Protein AF-W7J1K6-F1 (afdb_monomer_lite)

Foldseek 3Di:
DDDDDPQDDVVVVVVLLVVLLVVLLVVVCVVCVVDDSVVLSVLLVVQSVVCVVPDSDSVVSNVSSNVRSNVVSCVVVVNPDPPPDPDPPDDD

Sequence (92 aa):
MSSPDHIPAPRAEFSAARDITEATVSALTERHPEVAPPTVQAVVFQAAWELAAHAHLPESFRRLLHRRAHARLLAMVGSLTPIRGPRALAAD

Organism: NCBI:txid909613

Radius of g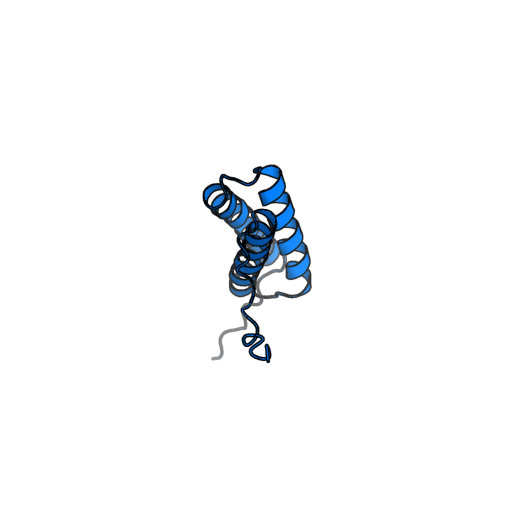yration: 18.32 Å; chains: 1; bounding box: 30×45×63 Å

Structure (mmCIF, N/CA/C/O backbone):
data_AF-W7J1K6-F1
#
_entry.id   AF-W7J1K6-F1
#
loop_
_atom_site.group_PDB
_atom_site.id
_atom_site.type_symbol
_atom_site.label_atom_id
_atom_site.label_alt_id
_atom_site.label_comp_id
_atom_site.label_asym_id
_atom_site.label_entity_id
_atom_site.label_seq_id
_atom_site.pdbx_PDB_ins_code
_atom_site.Cartn_x
_atom_site.Cartn_y
_atom_site.Cartn_z
_atom_site.occupancy
_atom_site.B_iso_or_equiv
_atom_site.auth_seq_id
_atom_site.auth_comp_id
_atom_site.auth_asym_id
_atom_site.auth_atom_id
_atom_site.pdbx_PDB_model_num
ATOM 1 N N . MET A 1 1 ? 14.654 -13.711 -37.739 1.00 41.00 1 MET A N 1
ATOM 2 C CA . MET A 1 1 ? 15.240 -12.494 -37.141 1.00 41.00 1 MET A CA 1
ATOM 3 C C . MET A 1 1 ? 14.675 -12.381 -35.738 1.00 41.00 1 MET A C 1
ATOM 5 O O . MET A 1 1 ? 13.510 -12.043 -35.597 1.00 41.00 1 MET A O 1
ATOM 9 N N . SER A 1 2 ? 15.439 -12.806 -34.732 1.00 41.69 2 SER A N 1
ATOM 10 C CA . SER A 1 2 ? 15.021 -12.753 -33.328 1.00 41.69 2 SER A CA 1
ATOM 11 C C . SER A 1 2 ? 15.100 -11.306 -32.845 1.00 41.69 2 SER A C 1
ATOM 13 O O . SER A 1 2 ? 16.158 -10.690 -32.958 1.00 41.69 2 SER A O 1
ATOM 15 N N . SER A 1 3 ? 13.977 -10.750 -32.387 1.00 48.69 3 SER A N 1
ATOM 16 C CA . SER A 1 3 ? 13.921 -9.407 -31.800 1.00 48.69 3 SER A CA 1
ATOM 17 C C . SER A 1 3 ? 14.835 -9.327 -30.575 1.00 48.69 3 SER A C 1
ATOM 19 O O . SER A 1 3 ? 14.858 -10.280 -29.796 1.00 48.69 3 SER A O 1
ATOM 21 N N . PRO A 1 4 ? 15.587 -8.229 -30.396 1.00 54.94 4 PRO A N 1
ATOM 22 C CA . PRO A 1 4 ? 16.485 -8.087 -29.264 1.00 54.94 4 PRO A CA 1
ATOM 23 C C . PRO A 1 4 ? 15.662 -8.008 -27.977 1.00 54.94 4 PRO A C 1
ATOM 25 O O . PRO A 1 4 ? 14.700 -7.241 -27.902 1.00 54.94 4 PRO A O 1
ATOM 28 N N . ASP A 1 5 ? 16.055 -8.807 -26.986 1.00 54.25 5 ASP A N 1
ATOM 29 C CA . ASP A 1 5 ? 15.703 -8.645 -25.578 1.00 54.25 5 ASP A CA 1
ATOM 30 C C . ASP A 1 5 ? 15.726 -7.157 -25.212 1.00 54.25 5 ASP A C 1
ATOM 32 O O . ASP A 1 5 ? 16.785 -6.530 -25.115 1.00 54.25 5 ASP A O 1
ATOM 36 N N . HIS A 1 6 ? 14.544 -6.563 -25.054 1.00 58.81 6 HIS A N 1
ATOM 37 C CA . HIS A 1 6 ? 14.416 -5.213 -24.533 1.00 58.81 6 HIS A CA 1
ATOM 38 C C . HIS A 1 6 ? 14.683 -5.284 -23.032 1.00 58.81 6 HIS A C 1
ATOM 40 O O . HIS A 1 6 ? 13.757 -5.417 -22.238 1.00 58.81 6 HIS A O 1
ATOM 46 N N . ILE A 1 7 ? 15.961 -5.247 -22.654 1.00 59.62 7 ILE A N 1
ATOM 47 C CA . ILE A 1 7 ? 16.359 -5.029 -21.267 1.00 59.62 7 ILE A CA 1
ATOM 48 C C . ILE A 1 7 ? 15.936 -3.593 -20.931 1.00 59.62 7 ILE A C 1
ATOM 50 O O . ILE A 1 7 ? 16.469 -2.655 -21.541 1.00 59.62 7 ILE A O 1
ATOM 54 N N . PRO A 1 8 ? 14.953 -3.386 -20.038 1.00 57.44 8 PRO A N 1
ATOM 55 C CA . PRO A 1 8 ? 14.511 -2.047 -19.696 1.00 57.44 8 PRO A CA 1
ATOM 56 C C . PRO A 1 8 ? 15.680 -1.287 -19.068 1.00 57.44 8 PRO A C 1
ATOM 58 O O . PRO A 1 8 ? 16.459 -1.829 -18.285 1.00 57.44 8 PRO A O 1
ATOM 61 N N . ALA A 1 9 ? 15.833 -0.010 -19.416 1.00 59.75 9 ALA A N 1
ATOM 62 C CA . ALA A 1 9 ? 16.846 0.810 -18.769 1.00 59.75 9 ALA A CA 1
ATOM 63 C C . ALA A 1 9 ? 16.550 0.865 -17.256 1.00 59.75 9 ALA A C 1
ATOM 65 O O . ALA A 1 9 ? 15.406 1.144 -16.888 1.00 59.75 9 ALA A O 1
ATOM 66 N N . PRO A 1 10 ? 17.547 0.698 -16.368 1.00 58.81 10 PRO A N 1
ATOM 67 C CA . PRO A 1 10 ? 17.325 0.607 -14.920 1.00 58.81 10 PRO A CA 1
ATOM 68 C C . PRO A 1 10 ? 16.535 1.800 -14.359 1.00 58.81 10 PRO A C 1
ATOM 70 O O . PRO A 1 10 ? 15.704 1.655 -13.470 1.00 58.81 10 PRO A O 1
ATOM 73 N N . ARG A 1 11 ? 16.701 2.997 -14.939 1.00 62.16 11 ARG A N 1
ATOM 74 C CA . ARG A 1 11 ? 15.940 4.201 -14.566 1.00 62.16 11 ARG A CA 1
ATOM 75 C C . ARG A 1 11 ? 14.432 4.090 -14.849 1.00 62.16 11 ARG A C 1
ATOM 77 O O . ARG A 1 11 ? 13.642 4.643 -14.088 1.00 62.16 11 ARG A O 1
ATOM 84 N N . ALA A 1 12 ? 14.037 3.395 -15.915 1.00 60.94 12 ALA A N 1
ATOM 85 C CA . ALA A 1 12 ? 12.635 3.151 -16.251 1.00 60.94 12 ALA A CA 1
ATOM 86 C C . ALA A 1 12 ? 11.995 2.142 -15.285 1.00 60.94 12 ALA A C 1
ATOM 88 O O . ALA A 1 12 ? 10.846 2.320 -14.891 1.00 60.94 12 ALA A O 1
ATOM 89 N N . GLU A 1 13 ? 12.756 1.142 -14.835 1.00 64.62 13 GLU A N 1
ATOM 90 C CA . GLU A 1 13 ? 12.301 0.177 -13.826 1.00 64.62 13 GLU A CA 1
ATOM 91 C C . GLU A 1 13 ? 12.099 0.840 -12.459 1.00 64.62 13 GLU A C 1
ATOM 93 O O . GLU A 1 13 ? 11.070 0.625 -11.820 1.00 64.62 13 GLU A O 1
ATOM 98 N N . PHE A 1 14 ? 13.022 1.718 -12.042 1.00 66.56 14 PHE A N 1
ATOM 99 C CA . PHE A 1 14 ? 12.864 2.504 -10.813 1.00 66.56 14 PHE A CA 1
ATOM 100 C C . PHE A 1 14 ? 11.661 3.452 -10.872 1.00 66.56 14 PHE A C 1
ATOM 102 O O . PHE A 1 14 ? 10.947 3.586 -9.877 1.00 66.56 14 PHE A O 1
ATOM 109 N N . SER A 1 15 ? 11.412 4.083 -12.026 1.00 75.00 15 SER A N 1
ATOM 110 C CA . SER A 1 15 ? 10.219 4.917 -12.221 1.00 75.00 15 SER A CA 1
ATOM 111 C C . SER A 1 15 ? 8.947 4.080 -12.102 1.00 75.00 15 SER A C 1
ATOM 113 O O . SER A 1 15 ? 8.075 4.404 -11.305 1.00 75.00 15 SER A O 1
ATOM 115 N N . ALA A 1 16 ? 8.884 2.945 -12.804 1.00 82.12 16 ALA A N 1
ATOM 116 C CA . ALA A 1 16 ? 7.725 2.062 -12.765 1.00 82.12 16 ALA A CA 1
ATOM 117 C C . ALA A 1 16 ? 7.457 1.515 -11.353 1.00 82.12 16 ALA A C 1
ATOM 119 O O . ALA A 1 16 ? 6.311 1.481 -10.912 1.00 82.12 16 ALA A O 1
ATOM 120 N N . ALA A 1 17 ? 8.496 1.115 -10.612 1.00 84.56 17 ALA A N 1
ATOM 121 C CA . ALA A 1 17 ? 8.353 0.627 -9.242 1.00 84.56 17 ALA A CA 1
ATOM 122 C C . ALA A 1 17 ? 7.808 1.709 -8.297 1.00 84.56 17 ALA A C 1
ATOM 124 O O . ALA A 1 17 ? 6.963 1.420 -7.444 1.00 84.56 17 ALA A O 1
ATOM 125 N N . ARG A 1 18 ? 8.253 2.959 -8.465 1.00 88.56 18 ARG A N 1
ATOM 126 C CA . ARG A 1 18 ? 7.736 4.101 -7.710 1.00 88.56 18 ARG A CA 1
ATOM 127 C C . ARG A 1 18 ? 6.263 4.356 -8.022 1.00 88.56 18 ARG A C 1
ATOM 129 O O . ARG A 1 18 ? 5.464 4.389 -7.090 1.00 88.56 18 ARG A O 1
ATOM 136 N N . ASP A 1 19 ? 5.901 4.437 -9.299 1.00 90.75 19 ASP A N 1
ATOM 137 C CA . ASP A 1 19 ? 4.521 4.686 -9.732 1.00 90.75 19 ASP A CA 1
ATOM 138 C C . ASP A 1 19 ? 3.574 3.580 -9.230 1.00 90.75 19 ASP A C 1
ATOM 140 O O . ASP A 1 19 ? 2.493 3.846 -8.704 1.00 90.75 19 ASP A O 1
ATOM 144 N N . ILE A 1 20 ? 4.016 2.318 -9.300 1.00 91.94 20 ILE A N 1
ATOM 145 C CA . ILE A 1 20 ? 3.290 1.165 -8.748 1.00 91.94 20 ILE A CA 1
ATOM 146 C C . ILE A 1 20 ? 3.116 1.290 -7.228 1.00 91.94 20 ILE A C 1
ATOM 148 O O . ILE A 1 20 ? 2.052 0.957 -6.698 1.00 91.94 20 ILE A O 1
ATOM 152 N N . THR A 1 21 ? 4.146 1.751 -6.518 1.00 93.56 21 THR A N 1
ATOM 153 C CA . THR A 1 21 ? 4.110 1.920 -5.059 1.00 93.56 21 THR A CA 1
ATOM 154 C C . THR A 1 21 ? 3.103 2.994 -4.664 1.00 93.56 21 THR A C 1
ATOM 156 O O . THR A 1 21 ? 2.238 2.734 -3.829 1.00 93.56 21 THR A O 1
ATOM 159 N N . GLU A 1 22 ? 3.146 4.160 -5.307 1.00 94.88 22 GLU A N 1
ATOM 160 C CA . GLU A 1 22 ? 2.230 5.278 -5.047 1.00 94.88 22 GLU A CA 1
ATOM 161 C C . GLU A 1 22 ? 0.769 4.912 -5.380 1.00 94.88 22 GLU A C 1
ATOM 163 O O . GLU A 1 22 ? -0.141 5.156 -4.578 1.00 94.88 22 GLU A O 1
ATOM 168 N N . ALA A 1 23 ? 0.536 4.218 -6.500 1.00 95.19 23 ALA A N 1
ATOM 169 C CA . ALA A 1 23 ? -0.786 3.694 -6.848 1.00 95.19 23 ALA A CA 1
ATOM 170 C C . ALA A 1 23 ? -1.299 2.670 -5.817 1.00 95.19 23 ALA A C 1
ATOM 172 O O . ALA A 1 23 ? -2.480 2.667 -5.466 1.00 95.19 23 ALA A O 1
ATOM 173 N N . THR A 1 24 ? -0.410 1.821 -5.290 1.00 95.25 24 THR A N 1
ATOM 174 C CA . THR A 1 24 ? -0.770 0.825 -4.269 1.00 95.25 24 THR A CA 1
ATOM 175 C C . THR A 1 24 ? -1.118 1.479 -2.931 1.00 95.25 24 THR A C 1
ATOM 177 O O . THR A 1 24 ? -2.052 1.025 -2.273 1.00 95.25 24 THR A O 1
ATOM 180 N N . VAL A 1 25 ? -0.424 2.556 -2.536 1.00 97.38 25 VAL A N 1
ATOM 181 C CA . VAL A 1 25 ? -0.780 3.342 -1.339 1.00 97.38 25 VAL A CA 1
ATOM 182 C C . VAL A 1 25 ? -2.203 3.874 -1.459 1.00 97.38 25 VAL A C 1
ATOM 184 O O . VAL A 1 25 ? -2.998 3.682 -0.541 1.00 97.38 25 VAL A O 1
ATOM 187 N N . SER A 1 26 ? -2.535 4.493 -2.593 1.00 96.81 26 SER A N 1
ATOM 188 C CA . SER A 1 26 ? -3.867 5.062 -2.828 1.00 96.81 26 SER A CA 1
ATOM 189 C C . SER A 1 26 ? -4.950 3.980 -2.736 1.00 96.81 26 SER A C 1
ATOM 191 O O . SER A 1 26 ? -5.854 4.076 -1.908 1.00 96.81 26 SER A O 1
ATOM 193 N N . ALA A 1 27 ? -4.783 2.879 -3.477 1.00 96.56 27 ALA A N 1
ATOM 194 C CA . ALA A 1 27 ? -5.745 1.778 -3.495 1.00 96.56 27 ALA A CA 1
ATOM 195 C C . ALA A 1 27 ? -5.940 1.110 -2.120 1.00 96.56 27 ALA A C 1
ATOM 197 O O . ALA A 1 27 ? -7.056 0.739 -1.757 1.00 96.56 27 ALA A O 1
ATOM 198 N N . LEU A 1 28 ? -4.868 0.931 -1.339 1.00 96.06 28 LEU A N 1
ATOM 199 C CA . LEU A 1 28 ? -4.969 0.316 -0.013 1.00 96.06 28 LEU A CA 1
ATOM 200 C C . LEU A 1 28 ? -5.484 1.280 1.057 1.00 96.06 28 LEU A C 1
ATOM 202 O O . LEU A 1 28 ? -6.083 0.816 2.021 1.00 96.06 28 LEU A O 1
ATOM 206 N N . THR A 1 29 ? -5.306 2.589 0.878 1.00 96.88 29 THR A N 1
ATOM 207 C CA . THR A 1 29 ? -5.883 3.601 1.776 1.00 96.88 29 THR A CA 1
ATOM 208 C C . THR A 1 29 ? -7.404 3.620 1.645 1.00 96.88 29 THR A C 1
ATOM 210 O O . THR A 1 29 ? -8.105 3.622 2.650 1.00 96.88 29 THR A O 1
ATOM 213 N N . GLU A 1 30 ? -7.923 3.543 0.416 1.00 95.44 30 GLU A N 1
ATOM 214 C CA . GLU A 1 30 ? -9.365 3.414 0.158 1.00 95.44 30 GLU A CA 1
ATOM 215 C C . GLU A 1 30 ? -9.942 2.095 0.694 1.00 95.44 30 GLU A C 1
ATOM 217 O O . GLU A 1 30 ? -11.079 2.048 1.160 1.00 95.44 30 GLU A O 1
ATOM 222 N N . ARG A 1 31 ? -9.158 1.013 0.635 1.00 94.81 31 ARG A N 1
ATOM 223 C CA . ARG A 1 31 ? -9.586 -0.334 1.037 1.00 94.81 31 ARG A CA 1
ATOM 224 C C . ARG A 1 31 ? -9.533 -0.590 2.545 1.00 94.81 31 ARG A C 1
ATOM 226 O O . ARG A 1 31 ? -10.233 -1.485 3.009 1.00 94.81 31 ARG A O 1
ATOM 233 N N . HIS A 1 32 ? -8.708 0.157 3.275 1.00 91.12 32 HIS A N 1
ATOM 234 C CA . HIS A 1 32 ? -8.532 0.041 4.723 1.00 91.12 32 HIS A CA 1
ATOM 235 C C . HIS A 1 32 ? -8.819 1.377 5.423 1.00 91.12 32 HIS A C 1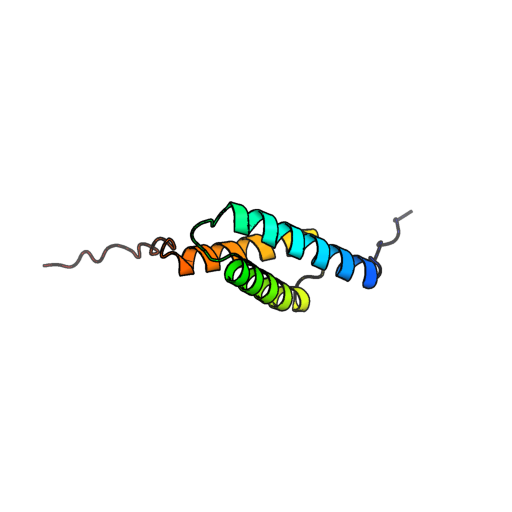
ATOM 237 O O . HIS A 1 32 ? -7.907 1.952 6.025 1.00 91.12 32 HIS A O 1
ATOM 243 N N . PRO A 1 33 ? -10.062 1.894 5.359 1.00 93.38 33 PRO A N 1
ATOM 244 C CA . PRO A 1 33 ? -10.429 3.152 6.015 1.00 93.38 33 PRO A CA 1
ATOM 245 C C . PRO A 1 33 ? -10.231 3.120 7.539 1.00 93.38 33 PRO A C 1
ATOM 247 O O . PRO A 1 33 ? -10.115 4.164 8.176 1.00 93.38 33 PRO A O 1
ATOM 250 N N . GLU A 1 34 ? -10.184 1.928 8.132 1.00 92.25 34 GLU A N 1
ATOM 251 C CA . GLU A 1 34 ? -9.911 1.696 9.546 1.00 92.25 34 GLU A CA 1
ATOM 252 C C . GLU A 1 34 ? -8.430 1.867 9.939 1.00 92.25 34 GLU A C 1
ATOM 254 O O . GLU A 1 34 ? -8.120 1.968 11.127 1.00 92.25 34 GLU A O 1
ATOM 259 N N . VAL A 1 35 ? -7.507 1.908 8.971 1.00 93.00 35 VAL A N 1
ATOM 260 C CA . VAL A 1 35 ? -6.070 2.101 9.207 1.00 93.00 35 VAL A CA 1
ATOM 261 C C . VAL A 1 35 ? -5.684 3.537 8.868 1.00 93.00 35 VAL A C 1
ATOM 263 O O . VAL A 1 35 ? -6.009 4.055 7.804 1.00 93.00 35 VAL A O 1
ATOM 266 N N . ALA A 1 36 ? -4.928 4.187 9.755 1.00 94.56 36 ALA A N 1
ATOM 267 C CA . ALA A 1 36 ? -4.455 5.545 9.512 1.00 94.56 36 ALA A CA 1
ATOM 268 C C . ALA A 1 36 ? -3.633 5.622 8.200 1.00 94.56 36 ALA A C 1
ATOM 270 O O . ALA A 1 36 ? -2.715 4.813 8.015 1.00 94.56 36 ALA A O 1
ATOM 271 N N . PRO A 1 37 ? -3.872 6.612 7.315 1.00 94.31 37 PRO A N 1
ATOM 272 C CA . PRO A 1 37 ? -3.161 6.725 6.036 1.00 94.31 37 PRO A CA 1
ATOM 273 C C . PRO A 1 37 ? -1.621 6.695 6.136 1.00 94.31 37 PRO A C 1
ATOM 275 O O . PRO A 1 37 ? -0.994 6.006 5.327 1.00 94.31 37 PRO A O 1
ATOM 278 N N . PRO A 1 38 ? -0.974 7.326 7.144 1.00 96.81 38 PRO A N 1
ATOM 279 C CA . PRO A 1 38 ? 0.479 7.222 7.316 1.00 96.81 38 PRO A CA 1
ATOM 280 C C . PRO A 1 38 ? 0.959 5.787 7.573 1.00 96.81 38 PRO A C 1
ATOM 282 O O . PRO A 1 38 ? 2.047 5.398 7.151 1.00 96.81 38 PRO A O 1
ATOM 285 N N . THR A 1 39 ? 0.143 4.976 8.247 1.00 95.44 39 THR A N 1
ATOM 286 C CA . THR A 1 39 ? 0.438 3.568 8.519 1.00 95.44 39 THR A CA 1
ATOM 287 C C . THR A 1 39 ? 0.317 2.727 7.253 1.00 95.44 39 THR A C 1
ATOM 289 O O . THR A 1 39 ? 1.203 1.916 6.984 1.00 95.44 39 THR A O 1
ATOM 292 N N . VAL A 1 40 ? -0.719 2.956 6.436 1.00 95.88 40 VAL A N 1
ATOM 293 C CA . VAL A 1 40 ? -0.853 2.314 5.116 1.00 95.88 40 VAL A CA 1
ATOM 294 C C . VAL A 1 40 ? 0.366 2.622 4.254 1.00 95.88 40 VAL A C 1
ATOM 296 O O . VAL A 1 40 ? 0.990 1.707 3.713 1.00 95.88 40 VAL A O 1
ATOM 299 N N . GLN A 1 41 ? 0.758 3.896 4.197 1.00 96.88 41 GLN A N 1
ATOM 300 C CA . GLN A 1 41 ? 1.944 4.337 3.476 1.00 96.88 41 GLN A CA 1
ATOM 301 C C . GLN A 1 41 ? 3.198 3.597 3.962 1.00 96.88 41 GLN A C 1
ATOM 303 O O . GLN A 1 41 ? 3.875 2.955 3.160 1.00 96.88 41 GLN A O 1
ATOM 308 N N . ALA A 1 42 ? 3.482 3.606 5.266 1.00 96.81 42 ALA A N 1
ATOM 309 C CA . ALA A 1 42 ? 4.654 2.931 5.826 1.00 96.81 42 ALA A CA 1
ATOM 310 C C . ALA A 1 42 ? 4.702 1.433 5.469 1.00 96.81 42 ALA A C 1
ATOM 312 O O . ALA A 1 42 ? 5.741 0.929 5.038 1.00 96.81 42 ALA A O 1
ATOM 313 N N . VAL A 1 43 ? 3.569 0.730 5.574 1.00 96.38 43 VAL A N 1
ATOM 314 C CA . VAL A 1 43 ? 3.456 -0.701 5.248 1.00 96.38 43 VAL A CA 1
ATOM 315 C C . VAL A 1 43 ? 3.747 -0.970 3.771 1.00 96.38 43 VAL A C 1
ATOM 317 O O . VAL A 1 43 ? 4.460 -1.927 3.448 1.00 96.38 43 VAL A O 1
ATOM 320 N N . VAL A 1 44 ? 3.216 -0.139 2.869 1.00 96.12 44 VAL A N 1
ATOM 321 C CA . VAL A 1 44 ? 3.438 -0.277 1.423 1.00 96.12 44 VAL A CA 1
ATOM 322 C C . VAL A 1 44 ? 4.897 0.012 1.071 1.00 96.12 44 VAL A C 1
ATOM 324 O O . VAL A 1 44 ? 5.518 -0.793 0.383 1.00 96.12 44 VAL A O 1
ATOM 327 N N . PHE A 1 45 ? 5.479 1.103 1.575 1.00 94.31 45 PHE A N 1
ATOM 328 C CA . PHE A 1 45 ? 6.875 1.455 1.293 1.00 94.31 45 PHE A CA 1
ATOM 329 C C . PHE A 1 45 ? 7.861 0.418 1.846 1.00 94.31 45 PHE A C 1
ATOM 331 O O . PHE A 1 45 ? 8.812 0.049 1.156 1.00 94.31 45 PHE A O 1
ATOM 338 N N . GLN A 1 46 ? 7.609 -0.129 3.039 1.00 93.25 46 GLN A N 1
ATOM 339 C CA . GLN A 1 46 ? 8.417 -1.225 3.572 1.00 93.25 46 GLN A CA 1
ATOM 340 C C . GLN A 1 46 ? 8.316 -2.477 2.686 1.00 93.25 46 GLN A C 1
ATOM 342 O O . GLN A 1 46 ? 9.330 -3.099 2.372 1.00 93.25 46 GLN A O 1
ATOM 347 N N . ALA A 1 47 ? 7.108 -2.845 2.243 1.00 92.81 47 ALA A N 1
ATOM 348 C CA . ALA A 1 47 ? 6.914 -3.973 1.333 1.00 92.81 47 ALA A CA 1
ATOM 349 C C . ALA A 1 47 ? 7.598 -3.753 -0.029 1.00 92.81 47 ALA A C 1
ATOM 351 O O . ALA A 1 47 ? 8.167 -4.692 -0.583 1.00 92.81 47 ALA A O 1
ATOM 352 N N . ALA A 1 48 ? 7.577 -2.525 -0.547 1.00 91.38 48 ALA A N 1
ATOM 353 C CA . ALA A 1 48 ? 8.246 -2.151 -1.788 1.00 91.38 48 ALA A CA 1
ATOM 354 C C . ALA A 1 48 ? 9.768 -2.292 -1.669 1.00 91.38 48 ALA A C 1
ATOM 356 O O . ALA A 1 48 ? 10.386 -2.899 -2.540 1.00 91.38 48 ALA A O 1
ATOM 357 N N . TRP A 1 49 ? 10.365 -1.818 -0.570 1.00 88.56 49 TRP A N 1
ATOM 358 C CA . TRP A 1 49 ? 11.801 -1.960 -0.313 1.00 88.56 49 TRP A CA 1
ATOM 359 C C . TRP A 1 49 ? 12.242 -3.429 -0.245 1.00 88.56 49 TRP A C 1
ATOM 361 O O . TRP A 1 49 ? 13.229 -3.821 -0.863 1.00 88.56 49 TRP A O 1
ATOM 371 N N . GLU A 1 50 ? 11.470 -4.269 0.447 1.00 86.75 50 GLU A N 1
ATOM 372 C CA . GLU A 1 50 ? 11.735 -5.711 0.542 1.00 86.75 50 GLU A CA 1
ATOM 373 C C . GLU A 1 50 ? 11.686 -6.406 -0.832 1.00 86.75 50 GLU A C 1
ATOM 375 O O . GLU A 1 50 ? 12.438 -7.349 -1.084 1.00 86.75 50 GLU A O 1
ATOM 380 N N . LEU A 1 51 ? 10.809 -5.948 -1.730 1.00 86.56 51 LEU A N 1
ATOM 381 C CA . LEU A 1 51 ? 10.640 -6.514 -3.070 1.00 86.56 51 LEU A CA 1
ATOM 382 C C . LEU A 1 51 ? 11.622 -5.951 -4.095 1.00 86.56 51 LEU A C 1
ATOM 384 O O . LEU A 1 51 ? 12.007 -6.680 -5.006 1.00 86.56 51 LEU A O 1
ATOM 388 N N . ALA A 1 52 ? 12.055 -4.700 -3.942 1.00 77.75 52 ALA A N 1
ATOM 389 C CA . ALA A 1 52 ? 13.018 -4.060 -4.835 1.00 77.75 52 ALA A CA 1
ATOM 390 C C . ALA A 1 52 ? 14.362 -4.808 -4.872 1.00 77.75 52 ALA A C 1
ATOM 392 O O . ALA A 1 52 ? 15.042 -4.802 -5.891 1.00 77.75 52 ALA A O 1
ATOM 393 N N . ALA A 1 53 ? 14.712 -5.518 -3.795 1.00 70.31 53 ALA A N 1
ATOM 394 C CA . ALA A 1 53 ? 15.894 -6.376 -3.747 1.00 70.31 53 ALA A CA 1
ATOM 395 C C . ALA A 1 53 ? 15.742 -7.718 -4.503 1.00 70.31 53 ALA A C 1
ATOM 397 O O . ALA A 1 53 ? 16.736 -8.412 -4.691 1.00 70.31 53 ALA A O 1
ATOM 398 N N . HIS A 1 54 ? 14.527 -8.105 -4.922 1.00 64.75 54 HIS A N 1
ATOM 399 C CA . HIS A 1 54 ? 14.228 -9.475 -5.375 1.00 64.75 54 HIS A CA 1
ATOM 400 C C . HIS A 1 54 ? 13.380 -9.583 -6.657 1.00 64.75 54 HIS A C 1
ATOM 402 O O . HIS A 1 54 ? 13.260 -10.677 -7.208 1.00 64.75 54 HIS A O 1
ATOM 408 N N . ALA A 1 55 ? 12.752 -8.505 -7.134 1.00 61.69 55 ALA A N 1
ATOM 409 C CA . ALA A 1 55 ? 11.844 -8.540 -8.281 1.00 61.69 55 ALA A CA 1
ATOM 410 C C . ALA A 1 55 ? 12.375 -7.692 -9.446 1.00 61.69 55 ALA A C 1
ATOM 412 O O . ALA A 1 55 ? 12.358 -6.469 -9.384 1.00 61.69 55 ALA A O 1
ATOM 413 N N . HIS A 1 56 ? 12.786 -8.352 -10.532 1.00 64.62 56 HIS A N 1
ATOM 414 C CA . HIS A 1 56 ? 13.290 -7.700 -11.750 1.00 64.62 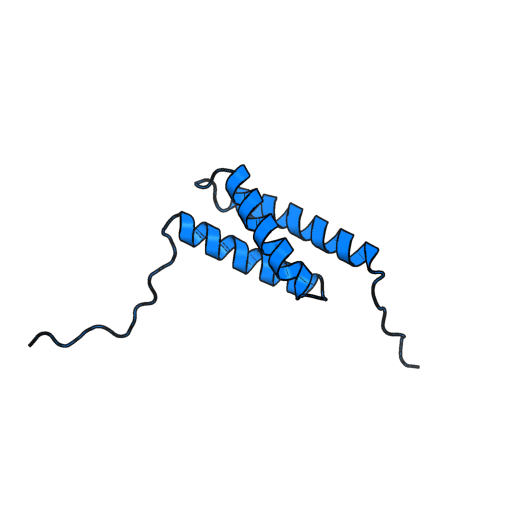56 HIS A CA 1
ATOM 415 C C . HIS A 1 56 ? 12.194 -7.315 -12.763 1.00 64.62 56 HIS A C 1
ATOM 417 O O . HIS A 1 56 ? 12.493 -6.701 -13.776 1.00 64.62 56 HIS A O 1
ATOM 423 N N . LEU A 1 57 ? 10.922 -7.681 -12.534 1.00 72.56 57 LEU A N 1
ATOM 424 C CA . LEU A 1 57 ? 9.828 -7.406 -13.478 1.00 72.56 57 LEU A CA 1
ATOM 425 C C . LEU A 1 57 ? 8.733 -6.525 -12.838 1.00 72.56 57 LEU A C 1
ATOM 427 O O . LEU A 1 57 ? 8.211 -6.887 -11.779 1.00 72.56 57 LEU A O 1
ATOM 431 N N . PRO A 1 58 ? 8.300 -5.421 -13.485 1.00 71.25 58 PRO A N 1
ATOM 432 C CA . PRO A 1 58 ? 7.319 -4.484 -12.916 1.00 71.25 58 PRO A CA 1
ATOM 433 C C . PRO A 1 58 ? 5.974 -5.133 -12.557 1.00 71.25 58 PRO A C 1
ATOM 435 O O . PRO A 1 58 ? 5.361 -4.835 -11.533 1.00 71.25 58 PRO A O 1
ATOM 438 N N . GLU A 1 59 ? 5.514 -6.074 -13.379 1.00 75.06 59 GLU A N 1
ATOM 439 C CA . GLU A 1 59 ? 4.214 -6.716 -13.189 1.00 75.06 59 GLU A CA 1
ATOM 440 C C . GLU A 1 59 ? 4.218 -7.734 -12.031 1.00 75.06 59 GLU A C 1
ATOM 442 O O . GLU A 1 59 ? 3.228 -7.863 -11.303 1.00 75.06 59 GLU A O 1
ATOM 447 N N . SER A 1 60 ? 5.331 -8.442 -11.802 1.00 81.69 60 SER A N 1
ATOM 448 C CA . SER A 1 60 ? 5.470 -9.297 -10.617 1.00 81.69 60 SER A CA 1
ATOM 449 C C . SER A 1 60 ? 5.640 -8.456 -9.352 1.00 81.69 60 SER A C 1
ATOM 451 O O . SER A 1 60 ? 5.009 -8.775 -8.342 1.00 81.69 60 SER A O 1
ATOM 453 N N . PHE A 1 61 ? 6.385 -7.347 -9.428 1.00 86.75 61 PHE A N 1
ATOM 454 C CA . PHE A 1 61 ? 6.520 -6.374 -8.344 1.00 86.75 61 PHE A CA 1
ATOM 455 C C . PHE A 1 61 ? 5.153 -5.849 -7.888 1.00 86.75 61 PHE A C 1
ATOM 457 O O . PHE A 1 61 ? 4.822 -5.970 -6.711 1.00 86.75 61 PHE A O 1
ATOM 464 N N . ARG A 1 62 ? 4.302 -5.389 -8.816 1.00 87.31 62 ARG A N 1
ATOM 465 C CA . ARG A 1 62 ? 2.935 -4.918 -8.523 1.00 87.31 62 ARG A CA 1
ATOM 466 C C . ARG A 1 62 ? 2.103 -5.940 -7.753 1.00 87.31 62 ARG A C 1
ATOM 468 O O . ARG A 1 62 ? 1.522 -5.627 -6.713 1.00 87.31 62 ARG A O 1
ATOM 475 N N . ARG A 1 63 ? 2.049 -7.181 -8.246 1.00 88.25 63 ARG A N 1
ATOM 476 C CA . AR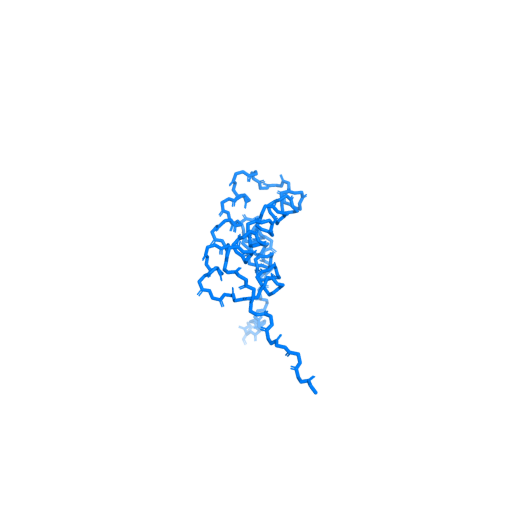G A 1 63 ? 1.242 -8.243 -7.622 1.00 88.25 63 ARG A CA 1
ATOM 477 C C . ARG A 1 63 ? 1.758 -8.628 -6.240 1.00 88.25 63 ARG A C 1
ATOM 479 O O . ARG A 1 63 ? 0.954 -8.841 -5.331 1.00 88.25 63 ARG A O 1
ATOM 486 N N . LEU A 1 64 ? 3.076 -8.742 -6.086 1.00 90.44 64 LEU A N 1
ATOM 487 C CA . LEU A 1 64 ? 3.699 -9.095 -4.812 1.00 90.44 64 LEU A CA 1
ATOM 488 C C . LEU A 1 64 ? 3.542 -7.971 -3.788 1.00 90.44 64 LEU A C 1
ATOM 490 O O . LEU A 1 64 ? 3.191 -8.252 -2.640 1.00 90.44 64 LEU A O 1
ATOM 494 N N . LEU A 1 65 ? 3.720 -6.718 -4.214 1.00 92.06 65 LEU A N 1
ATOM 495 C CA . LEU A 1 65 ? 3.572 -5.538 -3.370 1.00 92.06 65 LEU A CA 1
ATOM 496 C C . LEU A 1 65 ? 2.162 -5.462 -2.796 1.00 92.06 65 LEU A C 1
ATOM 498 O O . LEU A 1 65 ? 1.995 -5.452 -1.575 1.00 92.06 65 LEU A O 1
ATOM 502 N N . HIS A 1 66 ? 1.151 -5.510 -3.667 1.00 93.31 66 HIS A N 1
ATOM 503 C CA . HIS A 1 66 ? -0.243 -5.466 -3.245 1.00 93.31 66 HIS A CA 1
ATOM 504 C C . HIS A 1 66 ? -0.570 -6.605 -2.272 1.00 93.31 66 HIS A C 1
ATOM 506 O O . HIS A 1 66 ? -1.136 -6.362 -1.210 1.00 93.31 66 HIS A O 1
ATOM 512 N N . ARG A 1 67 ? -0.200 -7.858 -2.587 1.00 92.69 67 ARG A N 1
ATOM 513 C CA . ARG A 1 67 ? -0.481 -9.009 -1.707 1.00 92.69 67 ARG A CA 1
ATOM 514 C C . ARG A 1 67 ? 0.149 -8.850 -0.327 1.00 92.69 67 ARG A C 1
ATOM 516 O O . ARG A 1 67 ? -0.520 -9.102 0.673 1.00 92.69 67 ARG A O 1
ATOM 523 N N . ARG A 1 68 ? 1.419 -8.452 -0.271 1.00 93.31 68 ARG A N 1
ATOM 524 C CA . ARG A 1 68 ? 2.183 -8.371 0.977 1.00 93.31 68 ARG A CA 1
ATOM 525 C C . ARG A 1 68 ? 1.712 -7.214 1.856 1.00 93.31 68 ARG A C 1
ATOM 527 O O . ARG A 1 68 ? 1.519 -7.412 3.053 1.00 93.31 68 ARG A O 1
ATOM 534 N N . ALA A 1 69 ? 1.482 -6.041 1.267 1.00 93.62 69 ALA A N 1
ATOM 535 C CA . ALA A 1 69 ? 0.949 -4.889 1.985 1.00 93.62 69 ALA A CA 1
ATOM 536 C C . ALA A 1 69 ? -0.477 -5.160 2.491 1.00 93.62 69 ALA A C 1
ATOM 538 O O . ALA A 1 69 ? -0.739 -5.013 3.681 1.00 93.62 69 ALA A O 1
ATOM 539 N N . HIS A 1 70 ? -1.362 -5.672 1.632 1.00 93.81 70 HIS A N 1
ATOM 540 C CA . HIS A 1 70 ? -2.735 -6.018 2.006 1.00 93.81 70 HIS A CA 1
ATOM 541 C C . HIS A 1 70 ? -2.791 -7.053 3.142 1.00 93.81 70 HIS A C 1
ATOM 543 O O . HIS A 1 70 ? -3.528 -6.870 4.103 1.00 93.81 70 HIS A O 1
ATOM 549 N N . ALA A 1 71 ? -1.978 -8.115 3.091 1.00 92.31 71 ALA A N 1
ATOM 550 C CA . ALA A 1 71 ? -1.938 -9.122 4.155 1.00 92.31 71 ALA A CA 1
ATOM 551 C C . ALA A 1 71 ? -1.510 -8.539 5.513 1.00 92.31 71 ALA A C 1
ATOM 553 O O . ALA A 1 71 ? -2.049 -8.926 6.547 1.00 92.31 71 ALA A O 1
ATOM 554 N N . ARG A 1 72 ? -0.562 -7.594 5.517 1.00 92.44 72 ARG A N 1
ATOM 555 C CA . ARG A 1 72 ? -0.125 -6.906 6.739 1.00 92.44 72 ARG A CA 1
ATOM 556 C C . ARG A 1 72 ? -1.205 -5.991 7.290 1.00 92.44 72 ARG A C 1
ATOM 558 O O . ARG A 1 72 ? -1.454 -6.033 8.486 1.00 92.44 72 ARG A O 1
ATOM 565 N N . LEU A 1 73 ? -1.875 -5.227 6.432 1.00 92.62 73 LEU A N 1
ATOM 566 C CA . LEU A 1 73 ? -2.996 -4.388 6.855 1.00 92.62 73 LEU A CA 1
ATOM 567 C C . LEU A 1 73 ? -4.119 -5.243 7.450 1.00 92.62 73 LEU A C 1
ATOM 569 O O . LEU A 1 73 ? -4.564 -4.963 8.557 1.00 92.62 73 LEU A O 1
ATOM 573 N N . LEU A 1 74 ? -4.471 -6.361 6.803 1.00 90.31 74 LEU A N 1
ATOM 574 C CA . LEU A 1 74 ? -5.416 -7.342 7.351 1.00 90.31 74 LEU A CA 1
ATOM 575 C C . LEU A 1 74 ? -4.980 -7.901 8.715 1.00 90.31 74 LEU A C 1
ATOM 577 O O . LEU A 1 74 ? -5.822 -8.100 9.589 1.00 90.31 74 LEU A O 1
ATOM 581 N N . ALA A 1 75 ? -3.681 -8.146 8.914 1.00 88.50 75 ALA A N 1
ATOM 582 C CA . ALA A 1 75 ? -3.139 -8.576 10.202 1.00 88.50 75 ALA A CA 1
ATOM 583 C C . ALA A 1 75 ? -3.326 -7.509 11.290 1.00 88.50 75 ALA A C 1
ATOM 585 O O . ALA A 1 75 ? -3.723 -7.836 12.405 1.00 88.50 75 ALA A O 1
ATOM 586 N N . MET A 1 76 ? -3.069 -6.240 10.957 1.00 87.94 76 MET A N 1
ATOM 587 C CA . MET A 1 76 ? -3.183 -5.112 11.888 1.00 87.94 76 MET A CA 1
ATOM 588 C C . MET A 1 76 ? -4.622 -4.888 12.351 1.00 87.94 76 MET A C 1
ATOM 590 O O . MET A 1 76 ? -4.842 -4.543 13.507 1.00 87.94 76 MET A O 1
ATOM 594 N N . VAL A 1 77 ? -5.597 -5.135 11.476 1.00 88.00 77 VAL A N 1
ATOM 595 C CA . VAL A 1 77 ? -7.028 -4.993 11.793 1.00 88.00 77 VAL A CA 1
ATOM 596 C C . VAL A 1 77 ? -7.639 -6.278 12.365 1.00 88.00 77 VAL A C 1
ATOM 598 O O . VAL A 1 77 ? -8.854 -6.383 12.506 1.00 88.00 77 VAL A O 1
ATOM 601 N N . GLY A 1 78 ? -6.818 -7.294 12.661 1.00 78.94 78 GLY A N 1
ATOM 602 C CA . GLY A 1 78 ? -7.272 -8.563 13.238 1.00 78.94 78 GLY A CA 1
ATOM 603 C C . GLY A 1 78 ? -8.110 -9.436 12.294 1.00 78.94 78 GLY A C 1
ATOM 604 O O . GLY A 1 78 ? -8.768 -10.367 12.747 1.00 78.94 78 GLY A O 1
ATOM 605 N N . SER A 1 79 ? -8.088 -9.163 10.985 1.00 68.00 79 SER A N 1
ATOM 606 C CA . SER A 1 79 ? -8.883 -9.871 9.966 1.00 6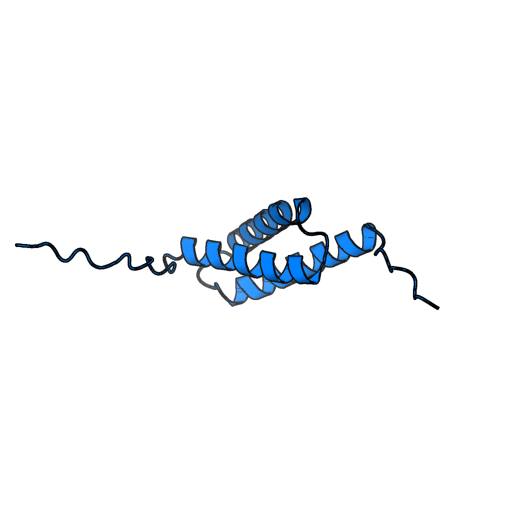8.00 79 SER A CA 1
ATOM 607 C C . SER A 1 79 ? -8.134 -11.019 9.278 1.00 68.00 79 SER A C 1
ATOM 609 O O . SER A 1 79 ? -8.673 -11.647 8.364 1.00 68.00 79 SER A O 1
ATOM 611 N N . LEU A 1 80 ? -6.906 -11.340 9.708 1.00 58.84 80 LEU A N 1
ATOM 612 C CA . LEU A 1 80 ? -6.267 -12.606 9.344 1.00 58.84 80 LEU A CA 1
ATOM 613 C C . LEU A 1 80 ? -7.070 -13.743 9.977 1.00 58.84 80 LEU A C 1
ATOM 615 O O . LEU A 1 80 ? -6.922 -14.054 11.157 1.00 58.84 80 LEU A O 1
ATOM 619 N N . THR A 1 81 ? -7.949 -14.348 9.179 1.00 52.34 81 THR A N 1
ATOM 620 C CA . THR A 1 81 ? -8.688 -15.546 9.566 1.00 52.34 81 THR A CA 1
ATOM 621 C C . THR A 1 81 ? -7.672 -16.572 10.073 1.00 52.34 81 THR A C 1
ATOM 623 O O . THR A 1 81 ? -6.729 -16.879 9.335 1.00 52.34 81 THR A O 1
ATOM 626 N N . PRO A 1 82 ? -7.802 -17.094 11.307 1.00 53.22 82 PRO A N 1
ATOM 627 C CA . PRO A 1 82 ? -6.910 -18.143 11.765 1.00 53.22 82 PRO A CA 1
ATOM 628 C C . PRO A 1 82 ? -6.991 -19.290 10.761 1.00 53.22 82 PRO A C 1
ATOM 630 O O . PRO A 1 82 ? -8.084 -19.722 10.383 1.00 53.22 82 PRO A O 1
ATOM 633 N N . ILE A 1 83 ? -5.831 -19.768 10.308 1.00 60.25 83 ILE A N 1
ATOM 634 C CA . ILE A 1 83 ? -5.743 -21.034 9.588 1.00 60.25 83 ILE A CA 1
ATOM 635 C C . ILE A 1 83 ? -6.349 -22.055 10.548 1.00 60.25 83 ILE A C 1
ATOM 637 O O . ILE A 1 83 ? -5.751 -22.359 11.580 1.00 60.25 83 ILE A O 1
ATOM 641 N N . ARG A 1 84 ? -7.572 -22.526 10.272 1.00 53.81 84 ARG A N 1
ATOM 642 C CA . ARG A 1 84 ? -8.160 -23.649 11.004 1.00 53.81 84 ARG A CA 1
ATOM 643 C C . ARG A 1 84 ? -7.246 -24.844 10.755 1.00 53.81 84 ARG A C 1
ATOM 645 O O . ARG A 1 84 ? -7.389 -25.537 9.752 1.00 53.81 84 ARG A O 1
ATOM 652 N N . GLY A 1 85 ? -6.289 -25.060 11.655 1.00 51.62 85 GLY A N 1
ATOM 653 C CA . GLY A 1 85 ? -5.626 -26.347 11.792 1.00 51.62 85 GLY A CA 1
ATOM 654 C C . GLY A 1 85 ? -6.692 -27.424 12.014 1.00 51.62 85 GLY A C 1
ATOM 655 O O . GLY A 1 85 ? -7.784 -27.101 12.503 1.00 51.62 85 GLY A O 1
ATOM 656 N N . PRO A 1 86 ? -6.436 -28.681 11.615 1.00 51.50 86 PRO A N 1
ATOM 657 C CA . PRO A 1 86 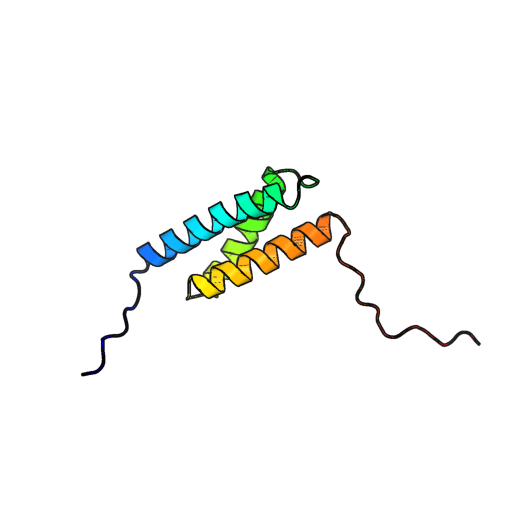? -7.391 -29.758 11.804 1.00 51.50 86 PRO A CA 1
ATOM 658 C C . PRO A 1 86 ? -7.770 -29.827 13.284 1.00 51.50 86 PRO A C 1
ATOM 660 O O . PRO A 1 86 ? -6.947 -30.123 14.144 1.00 51.50 86 PRO A O 1
ATOM 663 N N . ARG A 1 87 ? -9.023 -29.439 13.536 1.00 51.38 87 ARG A N 1
ATOM 664 C CA . ARG A 1 87 ? -9.868 -29.701 14.697 1.00 51.38 87 ARG A CA 1
ATOM 665 C C . ARG A 1 87 ? -9.188 -30.633 15.705 1.00 51.38 87 ARG A C 1
ATOM 667 O O . ARG A 1 87 ? -9.083 -31.829 15.452 1.00 51.38 87 ARG A O 1
ATOM 674 N N . ALA A 1 88 ? -8.790 -30.077 16.849 1.00 54.97 88 ALA A N 1
ATOM 675 C CA . ALA A 1 88 ? -8.564 -30.848 18.062 1.00 54.97 88 ALA A CA 1
ATOM 676 C C . ALA A 1 88 ? -9.874 -31.579 18.397 1.00 54.97 88 ALA A C 1
ATOM 678 O O . ALA A 1 88 ? -10.772 -31.031 19.030 1.00 54.97 88 ALA A O 1
ATOM 679 N N . LEU A 1 89 ? -10.022 -32.787 17.862 1.00 55.75 89 LEU A N 1
ATOM 680 C CA . LEU A 1 89 ? -11.019 -33.755 18.275 1.00 55.75 89 LEU A CA 1
ATOM 681 C C . LEU A 1 89 ? -10.272 -34.834 19.048 1.00 55.75 89 LEU A C 1
ATOM 683 O O . LEU A 1 89 ? -9.916 -35.869 18.501 1.00 55.75 89 LEU A O 1
ATOM 687 N N . ALA A 1 90 ? -9.983 -34.529 20.303 1.00 46.00 90 ALA A N 1
ATOM 688 C CA . ALA A 1 90 ? -9.678 -35.520 21.322 1.00 46.00 90 ALA A CA 1
ATOM 689 C C . ALA A 1 90 ? -10.000 -34.881 22.677 1.00 46.00 90 ALA A C 1
ATOM 691 O O . ALA A 1 90 ? -9.122 -34.446 23.414 1.00 46.00 90 ALA A O 1
ATOM 692 N N . ALA A 1 91 ? -11.297 -34.727 22.923 1.00 48.97 91 ALA A N 1
ATOM 693 C CA . ALA A 1 91 ? -11.854 -34.742 24.262 1.00 48.97 91 ALA A CA 1
ATOM 694 C C . ALA A 1 91 ? -12.729 -35.996 24.305 1.00 48.97 91 ALA A C 1
ATOM 696 O O . ALA A 1 91 ? -13.833 -35.973 23.762 1.00 48.97 91 ALA A O 1
ATOM 697 N N . ASP A 1 92 ? -12.121 -37.107 24.710 1.00 46.38 92 ASP A N 1
ATOM 698 C CA . ASP A 1 92 ? -12.540 -38.009 25.798 1.00 46.38 92 ASP A CA 1
ATOM 699 C C . ASP A 1 92 ? -11.571 -39.204 25.825 1.00 46.38 92 ASP A C 1
ATOM 701 O O . ASP A 1 92 ? -11.460 -39.898 24.785 1.00 46.38 92 ASP A O 1
#

pLDDT: mean 78.66, std 17.59, range [41.0, 97.38]

Secondary structure (DSSP, 8-state):
-PPP-----HHHHHHHHHHHHHHHHHHHHHH-TTS-HHHHHHHHHHHHHHHHTT--SHHHHHHHHHHHHHHHHHHHTT-------S------